Protein AF-A0A074ZX42-F1 (afdb_monomer_lite)

Radius of gyration: 14.02 Å; chains: 1; bounding box: 35×24×36 Å

Secondary structure (DSSP, 8-state):
-EEEEES--SSS----TT-B-EEEEEEE-SS-B-TT-------BTTB---BPPPTTTTGGGEESPSSB-TT-EEEEEE-PBBPS---

Structure (mmCIF, N/CA/C/O backbone):
data_AF-A0A074ZX42-F1
#
_entry.id   AF-A0A074ZX42-F1
#
loop_
_atom_site.group_PDB
_atom_site.id
_atom_site.type_symbol
_atom_site.label_atom_id
_atom_site.label_alt_id
_atom_site.label_comp_id
_atom_site.label_asym_id
_atom_site.label_entity_id
_atom_site.label_seq_id
_atom_site.pdbx_PDB_ins_code
_atom_site.Cartn_x
_atom_site.Cartn_y
_atom_site.Cartn_z
_atom_site.occupancy
_atom_site.B_iso_or_equiv
_atom_site.auth_seq_id
_atom_site.auth_comp_id
_atom_site.auth_asym_id
_atom_site.auth_atom_id
_atom_site.pdbx_PDB_model_num
ATOM 1 N N . MET A 1 1 ? -11.506 -9.404 -1.102 1.00 87.19 1 MET A N 1
ATOM 2 C CA . MET A 1 1 ? -10.133 -8.897 -1.300 1.00 87.19 1 MET A CA 1
ATOM 3 C C . MET A 1 1 ? -9.980 -8.533 -2.762 1.00 87.19 1 MET A C 1
ATOM 5 O O . MET A 1 1 ? -10.433 -9.305 -3.599 1.00 87.19 1 MET A O 1
ATOM 9 N N . ARG A 1 2 ? -9.381 -7.382 -3.064 1.00 93.12 2 ARG A N 1
ATOM 10 C CA . ARG A 1 2 ? -9.096 -6.934 -4.431 1.00 93.12 2 ARG A CA 1
ATOM 11 C C . ARG A 1 2 ? -7.650 -6.467 -4.520 1.00 93.12 2 ARG A C 1
ATOM 13 O O . ARG A 1 2 ? -7.159 -5.830 -3.596 1.00 93.12 2 ARG A O 1
ATOM 20 N N . VAL A 1 3 ? -6.985 -6.788 -5.626 1.00 90.56 3 VAL A N 1
ATOM 21 C CA . VAL A 1 3 ? -5.617 -6.350 -5.921 1.00 90.56 3 VAL A CA 1
ATOM 22 C C . VAL A 1 3 ? -5.628 -5.628 -7.260 1.00 90.56 3 VAL A C 1
ATOM 24 O O . VAL A 1 3 ? -6.133 -6.164 -8.244 1.00 90.56 3 VAL A O 1
ATOM 27 N N . THR A 1 4 ? -5.068 -4.424 -7.292 1.00 91.81 4 THR A N 1
ATOM 28 C CA . THR A 1 4 ? -4.942 -3.610 -8.501 1.00 91.81 4 THR A CA 1
ATOM 29 C C . THR A 1 4 ? -3.482 -3.216 -8.701 1.00 91.81 4 THR A C 1
ATOM 31 O O . THR A 1 4 ? -2.818 -2.742 -7.777 1.00 91.81 4 THR A O 1
ATOM 34 N N . LEU A 1 5 ? -2.983 -3.405 -9.923 1.00 90.25 5 LEU A N 1
ATOM 35 C CA . LEU A 1 5 ? -1.624 -3.055 -10.331 1.00 90.25 5 LEU A CA 1
ATOM 36 C C . LEU A 1 5 ? -1.689 -2.064 -11.492 1.00 90.25 5 LEU A C 1
ATOM 38 O O . LEU A 1 5 ? -2.263 -2.371 -12.529 1.00 90.25 5 LEU A O 1
ATOM 42 N N . SER A 1 6 ? -1.063 -0.897 -11.363 1.00 91.38 6 SER A N 1
ATOM 43 C CA . SER A 1 6 ? -0.925 0.064 -12.468 1.00 91.38 6 SER A CA 1
ATOM 44 C C . SER A 1 6 ? 0.541 0.157 -12.904 1.00 91.38 6 SER A C 1
ATOM 46 O O . SER A 1 6 ? 1.410 0.298 -12.034 1.00 91.38 6 SER A O 1
ATOM 48 N N . PRO A 1 7 ? 0.835 0.106 -14.222 1.00 88.56 7 PRO A N 1
ATOM 49 C CA . PRO A 1 7 ? -0.079 0.337 -15.358 1.00 88.56 7 PRO A CA 1
ATOM 50 C C . PRO A 1 7 ? -0.681 -0.933 -16.001 1.00 88.56 7 PRO A C 1
ATOM 52 O O . PRO A 1 7 ? -0.931 -0.954 -17.205 1.00 88.56 7 PRO A O 1
ATOM 55 N N . CYS A 1 8 ? -0.892 -2.015 -15.253 1.00 89.25 8 CYS A N 1
ATOM 56 C CA . CYS A 1 8 ? -1.408 -3.249 -15.837 1.00 89.25 8 CYS A CA 1
ATOM 57 C C . CYS A 1 8 ? -2.906 -3.151 -16.156 1.00 89.25 8 CYS A C 1
ATOM 59 O O . CYS A 1 8 ? -3.736 -3.002 -15.267 1.00 89.25 8 CYS A O 1
ATOM 61 N N . SER A 1 9 ? -3.240 -3.260 -17.443 1.00 84.50 9 SER A N 1
ATOM 62 C CA . SER A 1 9 ? -4.618 -3.257 -17.961 1.00 84.50 9 SER A CA 1
ATOM 63 C C . SER A 1 9 ? -5.033 -4.577 -18.618 1.00 84.50 9 SER A C 1
ATOM 65 O O . SER A 1 9 ? -6.183 -4.726 -19.021 1.00 84.50 9 SER A O 1
ATOM 67 N N . LYS A 1 10 ? -4.102 -5.531 -18.744 1.00 85.75 10 LYS A N 1
ATOM 68 C CA . LYS A 1 10 ? -4.317 -6.851 -19.344 1.00 85.75 10 LYS A CA 1
ATOM 69 C C . LYS A 1 10 ? -3.435 -7.905 -18.687 1.00 85.75 10 LYS A C 1
ATOM 71 O O . LYS A 1 10 ? -2.402 -7.576 -18.099 1.00 85.75 10 LYS A O 1
ATOM 76 N N . GLU A 1 11 ? -3.827 -9.162 -18.847 1.00 84.31 11 GLU A N 1
ATOM 77 C CA . GLU A 1 11 ? -3.047 -10.322 -18.429 1.00 84.31 11 GLU A CA 1
ATOM 78 C C . GLU A 1 11 ? -2.300 -10.922 -19.638 1.00 84.31 11 GLU A C 1
ATOM 80 O O . GLU A 1 11 ? -2.890 -11.041 -20.714 1.00 84.31 11 GLU A O 1
ATOM 85 N N . PRO A 1 12 ? -1.005 -11.271 -19.508 1.00 86.12 12 PRO A N 1
ATOM 86 C CA . PRO A 1 12 ? -0.167 -11.120 -18.317 1.00 86.12 12 PRO A CA 1
ATOM 87 C C . PRO A 1 12 ? 0.213 -9.654 -18.031 1.00 86.12 12 PRO A C 1
ATOM 89 O O . PRO A 1 12 ? 0.472 -8.864 -18.940 1.00 86.12 12 PRO A O 1
ATOM 92 N N . CYS A 1 13 ? 0.288 -9.304 -16.744 1.00 85.62 13 CYS A N 1
ATOM 93 C CA . CYS A 1 13 ? 0.739 -7.991 -16.278 1.00 85.62 13 CYS A CA 1
ATOM 94 C C . CYS A 1 13 ? 2.260 -7.863 -16.455 1.00 85.62 13 CYS A C 1
ATOM 96 O O . CYS A 1 13 ? 3.037 -8.528 -15.769 1.00 85.62 13 CYS A O 1
ATOM 98 N N . VAL A 1 14 ? 2.691 -7.006 -17.384 1.00 86.56 14 VAL A N 1
ATOM 99 C CA . VAL A 1 14 ? 4.115 -6.771 -17.658 1.00 86.56 14 VAL A CA 1
ATOM 100 C C . VAL A 1 14 ? 4.625 -5.624 -16.795 1.00 86.56 14 VAL A C 1
ATOM 102 O O . VAL A 1 14 ? 4.216 -4.473 -16.948 1.00 86.56 14 VAL A O 1
ATOM 105 N N . ILE A 1 15 ? 5.566 -5.942 -15.911 1.00 86.31 15 ILE A N 1
ATOM 106 C CA . ILE A 1 15 ? 6.219 -4.987 -15.020 1.00 86.31 15 ILE A CA 1
ATOM 107 C C . ILE A 1 15 ? 7.658 -4.770 -15.504 1.00 86.31 15 ILE A C 1
ATOM 109 O O . ILE A 1 15 ? 8.411 -5.722 -15.700 1.00 86.31 15 ILE A O 1
ATOM 113 N N . VAL A 1 16 ? 8.051 -3.511 -15.710 1.00 86.56 16 VAL A N 1
ATOM 114 C CA . VAL A 1 16 ? 9.351 -3.154 -16.300 1.00 86.56 16 VAL A CA 1
ATOM 115 C C . VAL A 1 16 ? 10.367 -2.809 -15.210 1.00 86.56 16 VAL A C 1
ATOM 117 O O . VAL A 1 16 ? 10.093 -1.993 -14.330 1.00 86.56 16 VAL A O 1
ATOM 120 N N . ARG A 1 17 ? 11.570 -3.394 -15.292 1.00 86.94 17 ARG A N 1
ATOM 121 C CA . ARG A 1 17 ? 12.680 -3.131 -14.356 1.00 86.94 17 ARG A CA 1
ATOM 122 C C . ARG A 1 17 ? 12.997 -1.638 -14.242 1.00 86.94 17 ARG A C 1
ATOM 124 O O . ARG A 1 17 ? 12.962 -0.903 -15.227 1.00 86.94 17 ARG A O 1
ATOM 131 N N . GLY A 1 18 ? 13.307 -1.186 -13.029 1.00 87.50 18 GLY A N 1
ATOM 132 C CA . GLY A 1 18 ? 13.647 0.205 -12.729 1.00 87.50 18 GLY A CA 1
ATOM 133 C C . GLY A 1 18 ? 12.474 1.189 -12.749 1.00 87.50 18 GLY A C 1
ATOM 134 O O . GLY A 1 18 ? 12.664 2.335 -12.328 1.00 87.50 18 GLY A O 1
ATOM 135 N N . LYS A 1 19 ? 11.282 0.773 -13.203 1.00 89.88 19 LYS A N 1
ATOM 136 C CA . LYS A 1 19 ? 10.065 1.590 -13.171 1.00 89.88 19 LYS A CA 1
ATOM 137 C C . LYS A 1 19 ? 9.369 1.476 -11.821 1.00 89.88 19 LYS A C 1
ATOM 139 O O . LYS A 1 19 ? 9.527 0.494 -11.101 1.00 89.88 19 LYS A O 1
ATOM 144 N N . THR A 1 20 ? 8.597 2.500 -11.492 1.00 90.38 20 THR A N 1
ATOM 145 C CA . THR A 1 20 ? 7.704 2.496 -10.336 1.00 90.38 20 THR A CA 1
ATOM 146 C C . THR A 1 20 ? 6.339 2.006 -10.784 1.00 90.38 20 THR A C 1
ATOM 148 O O . THR A 1 20 ? 5.798 2.508 -11.770 1.00 90.38 20 THR A O 1
ATOM 151 N N . ILE A 1 21 ? 5.787 1.040 -10.061 1.00 91.25 21 ILE A N 1
ATOM 152 C CA . ILE A 1 21 ? 4.399 0.606 -10.234 1.00 91.25 21 ILE A CA 1
ATOM 153 C C . ILE A 1 21 ? 3.554 1.138 -9.081 1.00 91.25 21 ILE A C 1
ATOM 155 O O . ILE A 1 21 ? 4.087 1.54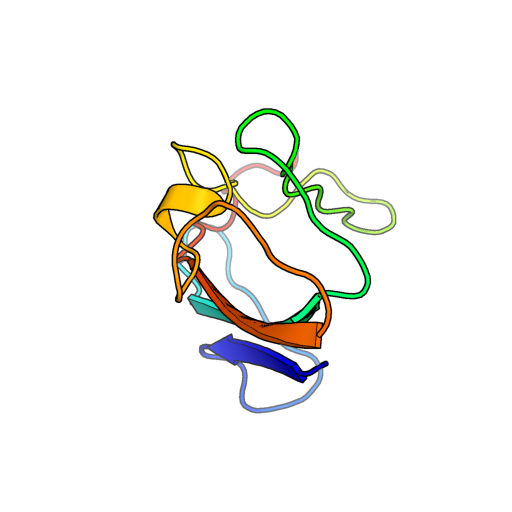7 -8.052 1.00 91.25 21 ILE A O 1
ATOM 159 N N . ARG A 1 22 ? 2.232 1.133 -9.238 1.00 92.06 22 ARG A N 1
ATOM 160 C CA . ARG A 1 22 ? 1.295 1.373 -8.134 1.00 92.06 22 ARG A CA 1
ATOM 161 C C . ARG A 1 22 ? 0.620 0.056 -7.786 1.00 92.06 22 ARG A C 1
ATOM 163 O O . ARG A 1 22 ? 0.041 -0.572 -8.671 1.00 92.06 22 ARG A O 1
ATOM 170 N N . VAL A 1 23 ? 0.702 -0.322 -6.516 1.00 90.81 23 VAL A N 1
ATOM 171 C CA . VAL A 1 23 ? 0.041 -1.498 -5.951 1.00 90.81 23 VAL A CA 1
ATOM 172 C C . VAL A 1 23 ? -1.034 -1.016 -4.994 1.00 90.81 23 VAL A C 1
ATOM 174 O O . VAL A 1 23 ? -0.762 -0.201 -4.113 1.00 90.81 23 VAL A O 1
ATOM 177 N N . GLU A 1 24 ? -2.246 -1.520 -5.179 1.00 93.12 24 GLU A N 1
ATOM 178 C CA . GLU A 1 24 ? -3.387 -1.223 -4.324 1.00 93.12 24 GLU A CA 1
ATOM 179 C C . GLU A 1 24 ? -4.073 -2.524 -3.918 1.00 93.12 24 GLU A C 1
ATOM 181 O O . GLU A 1 24 ? -4.438 -3.332 -4.775 1.00 93.12 24 GLU A O 1
ATOM 186 N N . ILE A 1 25 ? -4.199 -2.747 -2.610 1.00 92.12 25 ILE A N 1
ATOM 187 C CA . ILE A 1 25 ? -4.802 -3.951 -2.037 1.00 92.12 25 ILE A CA 1
ATOM 188 C C . ILE A 1 25 ? -5.937 -3.535 -1.113 1.00 92.12 25 ILE A C 1
ATOM 190 O O . ILE A 1 25 ? -5.705 -2.892 -0.092 1.00 92.12 25 ILE A O 1
ATOM 194 N N . GLU A 1 26 ? -7.151 -3.953 -1.447 1.00 95.38 26 GLU A N 1
ATOM 195 C CA . GLU A 1 26 ? -8.344 -3.728 -0.638 1.00 95.38 26 GLU A CA 1
ATOM 196 C C . GLU A 1 26 ? -8.746 -5.030 0.061 1.00 95.38 26 GLU A C 1
ATOM 198 O O . GLU A 1 26 ? -8.955 -6.071 -0.579 1.00 95.38 26 GLU A O 1
ATOM 203 N N . PHE A 1 27 ? -8.863 -4.995 1.386 1.00 93.38 27 PHE A N 1
ATOM 204 C CA . PHE A 1 27 ? -9.181 -6.169 2.194 1.00 93.38 27 PHE A CA 1
ATOM 205 C C . PHE A 1 27 ? -10.031 -5.819 3.416 1.00 93.38 27 PHE A C 1
ATOM 207 O O . PHE A 1 27 ? -10.100 -4.672 3.848 1.00 93.38 27 PHE A O 1
ATOM 214 N N . VAL A 1 28 ? -10.688 -6.836 3.972 1.00 94.19 28 VAL A N 1
ATOM 215 C CA . VAL A 1 28 ? -11.327 -6.762 5.288 1.00 94.19 28 VAL A CA 1
ATOM 216 C C . VAL A 1 28 ? -10.416 -7.482 6.263 1.00 94.19 28 VAL A C 1
ATOM 218 O O . VAL A 1 28 ? -9.963 -8.586 5.969 1.00 94.19 28 VAL A O 1
ATOM 221 N N . ALA A 1 29 ? -10.121 -6.865 7.400 1.00 91.25 29 ALA A N 1
ATOM 222 C CA . ALA A 1 29 ? -9.319 -7.517 8.424 1.00 91.25 29 ALA A CA 1
ATOM 223 C C . ALA A 1 29 ? -10.151 -8.558 9.184 1.00 91.25 29 ALA A C 1
ATOM 225 O O . ALA A 1 29 ? -11.239 -8.251 9.668 1.00 91.25 29 ALA A O 1
ATOM 226 N N . ASP A 1 30 ? -9.637 -9.775 9.348 1.00 89.38 30 ASP A N 1
ATOM 227 C CA . ASP A 1 30 ? -10.346 -10.823 10.099 1.00 89.38 30 ASP A CA 1
ATOM 228 C C . ASP A 1 30 ? -10.184 -10.690 11.619 1.00 89.38 30 ASP A C 1
ATOM 230 O O . ASP A 1 30 ? -11.056 -11.112 12.378 1.00 89.38 30 ASP A O 1
ATOM 234 N N . ARG A 1 31 ? -9.082 -10.078 12.067 1.00 88.88 31 ARG A N 1
ATOM 235 C CA . ARG A 1 31 ? -8.723 -9.899 13.479 1.00 88.88 31 ARG A CA 1
ATOM 236 C C . ARG A 1 31 ? -8.067 -8.546 13.729 1.00 88.88 31 ARG A C 1
ATOM 238 O O . ARG A 1 31 ? -7.573 -7.909 12.799 1.00 88.88 31 ARG A O 1
ATOM 245 N N . ASP A 1 32 ? -8.030 -8.153 14.996 1.0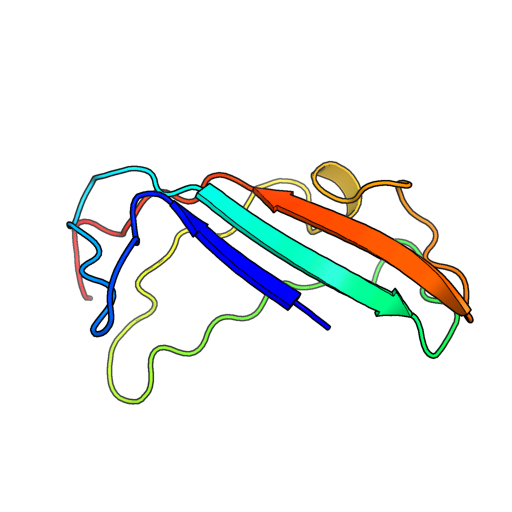0 89.12 32 ASP A N 1
ATOM 246 C CA . ASP A 1 32 ? -7.272 -6.993 15.454 1.00 89.12 32 ASP A CA 1
ATOM 247 C C . ASP A 1 32 ? -5.761 -7.257 15.329 1.00 89.12 32 ASP A C 1
ATOM 249 O O . ASP A 1 32 ? -5.280 -8.333 15.690 1.00 89.12 32 ASP A O 1
ATOM 253 N N . ILE A 1 33 ? -5.012 -6.275 14.821 1.00 82.69 33 ILE A N 1
ATOM 254 C CA . ILE A 1 33 ? -3.546 -6.316 14.716 1.00 82.69 33 ILE A CA 1
ATOM 255 C C . ILE A 1 33 ? -2.983 -5.000 15.266 1.00 82.69 33 ILE A C 1
ATOM 257 O O . ILE A 1 33 ? -3.347 -3.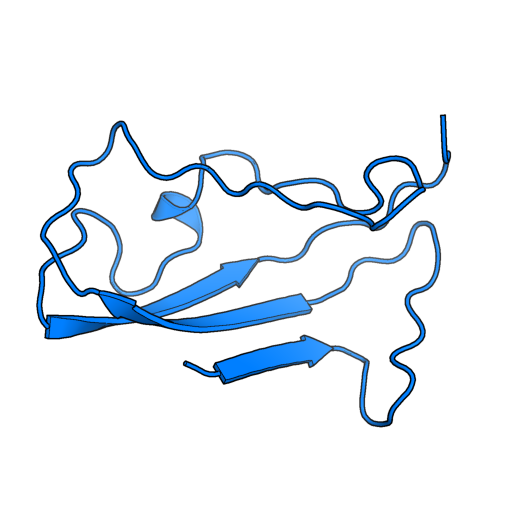911 14.809 1.00 82.69 33 ILE A O 1
ATOM 261 N N . ALA A 1 34 ? -2.102 -5.108 16.264 1.00 73.88 34 ALA A N 1
ATOM 262 C CA . ALA A 1 34 ? -1.355 -3.982 16.824 1.00 73.88 34 ALA A CA 1
ATOM 263 C C . ALA A 1 34 ? -0.190 -3.557 15.903 1.00 73.88 34 ALA A C 1
ATOM 265 O O . ALA A 1 34 ? 0.215 -4.300 15.011 1.00 73.88 34 ALA A O 1
ATOM 266 N N . THR A 1 35 ? 0.343 -2.353 16.123 1.00 63.59 35 THR A N 1
ATOM 267 C CA . THR A 1 35 ? 1.315 -1.644 15.264 1.00 63.59 35 THR A CA 1
ATOM 268 C C . THR A 1 35 ? 2.616 -2.393 14.958 1.00 63.59 35 THR A C 1
ATOM 270 O O . THR A 1 35 ? 3.239 -2.097 13.946 1.00 63.59 35 THR A O 1
ATOM 273 N N . GLU A 1 36 ? 2.996 -3.385 15.763 1.00 60.16 36 GLU A N 1
ATOM 274 C CA . GLU A 1 36 ? 4.313 -4.044 15.699 1.00 60.16 36 GLU A CA 1
ATOM 275 C C . GLU A 1 36 ? 4.419 -5.200 14.683 1.00 60.16 36 GLU A C 1
ATOM 277 O O . GLU A 1 36 ? 5.491 -5.764 14.496 1.00 60.16 36 GLU A O 1
ATOM 282 N N . LEU A 1 37 ? 3.314 -5.617 14.060 1.00 58.88 37 LEU A N 1
ATOM 283 C CA . LEU A 1 37 ? 3.233 -6.892 13.326 1.00 58.88 37 LEU A CA 1
ATOM 284 C C . LEU A 1 37 ? 3.054 -6.856 11.802 1.00 58.88 37 LEU A C 1
ATOM 286 O O . LEU A 1 37 ? 3.193 -7.918 11.186 1.00 58.88 37 LEU A O 1
ATOM 290 N N . PRO A 1 38 ? 2.695 -5.743 11.144 1.00 60.66 38 PRO A N 1
ATOM 291 C CA . PRO A 1 38 ? 2.391 -5.851 9.735 1.00 60.66 38 PRO A CA 1
ATOM 292 C C . PRO A 1 38 ? 3.644 -5.771 8.853 1.00 60.66 38 PRO A C 1
ATOM 294 O O . PRO A 1 38 ? 4.142 -4.692 8.526 1.00 60.66 38 PRO A O 1
ATOM 297 N N . GLU A 1 39 ? 4.104 -6.936 8.403 1.00 64.19 39 GLU A N 1
ATOM 298 C CA . GLU A 1 39 ? 5.118 -7.074 7.358 1.00 64.19 39 GLU A CA 1
ATOM 299 C C . GLU A 1 39 ? 4.474 -7.267 5.980 1.00 64.19 39 GLU A C 1
ATOM 301 O O . GLU A 1 39 ? 3.533 -8.048 5.820 1.00 64.19 39 GLU A O 1
ATOM 306 N N . ILE A 1 40 ? 5.031 -6.621 4.952 1.00 63.72 40 ILE A N 1
ATOM 307 C CA . ILE A 1 40 ? 4.767 -7.016 3.566 1.00 63.72 40 ILE A CA 1
ATOM 308 C C . ILE A 1 40 ? 5.861 -7.985 3.156 1.00 63.72 40 ILE A C 1
ATOM 310 O O . ILE A 1 40 ? 7.030 -7.619 3.059 1.00 63.72 40 ILE A O 1
ATOM 314 N N . ARG A 1 41 ? 5.468 -9.224 2.880 1.00 63.38 41 ARG A N 1
ATOM 315 C CA . ARG A 1 41 ? 6.342 -10.212 2.255 1.00 63.38 41 ARG A CA 1
ATOM 316 C C . ARG A 1 41 ? 5.874 -10.425 0.829 1.00 63.38 41 ARG A C 1
ATOM 318 O O . ARG A 1 41 ? 4.701 -10.697 0.592 1.00 63.38 41 ARG A O 1
ATOM 325 N N . GLY A 1 42 ? 6.788 -10.305 -0.122 1.00 62.50 42 GLY A N 1
ATOM 326 C CA . GLY A 1 42 ? 6.548 -10.721 -1.499 1.00 62.50 42 GLY A CA 1
ATOM 327 C C . GLY A 1 42 ? 7.381 -11.943 -1.820 1.00 62.50 42 GLY A C 1
ATOM 328 O O . GLY A 1 42 ? 8.567 -11.992 -1.493 1.00 62.50 42 GLY A O 1
ATOM 329 N N . SER A 1 43 ? 6.748 -12.902 -2.483 1.00 63.06 43 SER A N 1
ATOM 330 C CA . SER A 1 43 ? 7.417 -14.033 -3.108 1.00 63.06 43 SER A CA 1
ATOM 331 C C . SER A 1 43 ? 7.292 -13.898 -4.619 1.00 63.06 43 SER A C 1
ATOM 333 O O . SER A 1 43 ? 6.218 -13.600 -5.141 1.00 63.06 43 SER A O 1
ATOM 335 N N . SER A 1 44 ? 8.397 -14.108 -5.318 1.00 61.62 44 SER A N 1
ATOM 336 C CA . SER A 1 44 ? 8.482 -14.118 -6.776 1.00 61.62 44 SER A CA 1
ATOM 337 C C . SER A 1 44 ? 8.699 -15.541 -7.270 1.00 61.62 44 SER A C 1
ATOM 339 O O . SER A 1 44 ? 9.674 -15.803 -7.956 1.00 61.62 44 SER A O 1
ATOM 341 N N . GLY A 1 45 ? 7.820 -16.481 -6.908 1.00 67.38 45 GLY A N 1
ATOM 342 C CA . GLY A 1 45 ? 7.903 -17.874 -7.364 1.00 67.38 45 GLY A CA 1
ATOM 343 C C . GLY A 1 45 ? 9.304 -18.481 -7.181 1.00 67.38 45 GLY A C 1
ATOM 344 O O . GLY A 1 45 ? 9.682 -18.814 -6.065 1.00 67.38 45 GLY A O 1
ATOM 345 N N . HIS A 1 46 ? 10.057 -18.613 -8.280 1.00 56.94 46 HIS A N 1
ATOM 346 C CA . HIS A 1 46 ? 11.426 -19.159 -8.337 1.00 56.94 46 HIS A CA 1
ATOM 347 C C . HIS A 1 46 ? 12.546 -18.114 -8.544 1.00 56.94 46 HIS A C 1
ATOM 349 O O . HIS A 1 46 ? 13.691 -18.480 -8.794 1.00 56.94 46 HIS A O 1
ATOM 355 N N . GLY A 1 47 ? 12.240 -16.818 -8.491 1.00 59.44 47 GLY A N 1
ATOM 356 C CA . GLY A 1 47 ? 13.189 -15.732 -8.745 1.00 59.44 47 GLY A CA 1
ATOM 357 C C . GLY A 1 47 ? 13.416 -14.836 -7.527 1.00 59.44 47 GLY A C 1
ATOM 358 O O . GLY A 1 47 ? 12.627 -14.869 -6.578 1.00 59.44 47 GLY A O 1
ATOM 359 N N . PRO A 1 48 ? 14.463 -14.000 -7.549 1.00 62.03 48 PRO A N 1
ATOM 360 C CA . PRO A 1 48 ? 14.742 -13.073 -6.467 1.00 62.03 48 PRO A CA 1
ATOM 361 C C . PRO A 1 48 ? 13.691 -11.977 -6.394 1.00 62.03 48 PRO A C 1
ATOM 363 O O . PRO A 1 48 ? 13.018 -11.652 -7.373 1.00 62.03 48 PRO A O 1
ATOM 366 N N . GLN A 1 49 ? 13.574 -11.401 -5.206 1.00 69.75 49 GLN A N 1
ATOM 367 C CA . GLN A 1 49 ? 12.577 -10.398 -4.880 1.00 69.75 49 GLN A CA 1
ATOM 368 C C . GLN A 1 49 ? 12.604 -9.235 -5.885 1.00 69.75 49 GLN A C 1
ATOM 370 O O . GLN A 1 49 ? 13.614 -8.554 -6.059 1.00 69.75 49 GLN A O 1
ATOM 375 N N . VAL A 1 50 ? 11.479 -9.014 -6.567 1.00 75.75 50 VAL A N 1
ATOM 376 C CA . VAL A 1 50 ? 11.409 -8.099 -7.723 1.00 75.75 50 VAL A CA 1
ATOM 377 C C . VAL A 1 50 ? 10.953 -6.689 -7.329 1.00 75.75 50 VAL A C 1
ATOM 379 O O . VAL A 1 50 ? 11.216 -5.730 -8.054 1.00 75.75 50 VAL A O 1
ATOM 382 N N . LEU A 1 51 ? 10.285 -6.541 -6.182 1.00 78.44 51 LEU A N 1
ATOM 383 C CA . LEU A 1 51 ? 9.723 -5.275 -5.710 1.00 78.44 51 LEU A CA 1
ATOM 384 C C . LEU A 1 51 ? 10.417 -4.808 -4.436 1.00 78.44 51 LEU A C 1
ATOM 386 O O . LEU A 1 51 ? 10.634 -5.595 -3.518 1.00 78.44 51 LEU A O 1
ATOM 390 N N . GLN A 1 52 ? 10.706 -3.511 -4.376 1.00 76.25 52 GLN A N 1
ATOM 391 C CA . GLN A 1 52 ? 11.147 -2.852 -3.151 1.00 76.25 52 GLN A CA 1
ATOM 392 C C . GLN A 1 52 ? 9.945 -2.624 -2.240 1.00 76.25 52 GLN A C 1
ATOM 394 O O . GLN A 1 52 ? 8.940 -2.058 -2.675 1.00 76.25 52 GLN A O 1
ATOM 399 N N . PHE A 1 53 ? 10.036 -3.066 -0.989 1.00 73.44 53 PHE A N 1
ATOM 400 C CA . PHE A 1 53 ? 8.977 -2.823 -0.017 1.00 73.44 53 PHE A CA 1
ATOM 401 C C . PHE A 1 53 ? 9.003 -1.378 0.476 1.00 73.44 53 PHE A C 1
ATOM 403 O O . PHE A 1 53 ? 10.071 -0.768 0.531 1.00 73.44 53 PHE A O 1
ATOM 410 N N . PRO A 1 54 ? 7.831 -0.813 0.799 1.00 69.69 54 PRO A N 1
ATOM 411 C CA . PRO A 1 54 ? 7.745 0.534 1.324 1.00 69.69 54 PRO A CA 1
ATOM 412 C C . PRO A 1 54 ? 8.464 0.653 2.673 1.00 69.69 54 PRO A C 1
ATOM 414 O O . PRO A 1 54 ? 8.299 -0.188 3.558 1.00 69.69 54 PRO A O 1
ATOM 417 N N . GLU A 1 55 ? 9.216 1.738 2.837 1.00 71.44 55 GLU A N 1
ATOM 418 C CA . GLU A 1 55 ? 9.741 2.150 4.138 1.00 71.44 55 GLU A CA 1
ATOM 419 C C . GLU A 1 55 ? 8.582 2.545 5.074 1.00 71.44 55 GLU A C 1
ATOM 421 O O . GLU A 1 55 ? 7.541 3.041 4.626 1.00 71.44 55 GLU A O 1
ATOM 426 N N . GLY A 1 56 ? 8.751 2.307 6.379 1.00 74.12 56 GLY A N 1
ATOM 427 C CA . GLY A 1 56 ? 7.731 2.612 7.394 1.00 74.12 56 GLY A CA 1
ATOM 428 C C . GLY A 1 56 ? 6.648 1.539 7.593 1.00 74.12 56 GLY A C 1
ATOM 429 O O . GLY A 1 56 ? 5.651 1.805 8.265 1.00 74.12 56 GLY A O 1
ATOM 430 N N . GLY A 1 57 ? 6.826 0.332 7.036 1.00 78.12 57 GLY A N 1
ATOM 431 C CA . GLY A 1 57 ? 5.890 -0.792 7.192 1.00 78.12 57 GLY A CA 1
ATOM 432 C C . GLY A 1 57 ? 4.542 -0.547 6.504 1.00 78.12 57 GLY A C 1
ATOM 433 O O . GLY A 1 57 ? 4.396 0.402 5.740 1.00 78.12 57 GLY A O 1
ATOM 434 N N . ILE A 1 58 ? 3.520 -1.381 6.745 1.00 82.31 58 ILE A N 1
ATOM 435 C CA . ILE A 1 58 ? 2.226 -1.174 6.054 1.00 82.31 58 ILE A CA 1
ATOM 436 C C . ILE A 1 58 ? 1.462 0.031 6.587 1.00 82.31 58 ILE A C 1
ATOM 438 O O . ILE A 1 58 ? 0.712 0.639 5.835 1.00 82.31 58 ILE A O 1
ATOM 442 N N . CYS A 1 59 ? 1.615 0.362 7.873 1.00 85.31 59 CYS A N 1
ATOM 443 C CA . CYS A 1 59 ? 0.773 1.351 8.549 1.00 85.31 59 CYS A CA 1
ATOM 444 C C . CYS A 1 59 ? 0.899 2.750 7.933 1.00 85.31 59 CYS A C 1
ATOM 446 O O . CYS A 1 59 ? -0.087 3.485 7.886 1.00 85.31 59 CYS A O 1
ATOM 448 N N . ALA A 1 60 ? 2.082 3.088 7.409 1.00 85.56 60 ALA A N 1
ATOM 449 C CA . ALA A 1 60 ? 2.328 4.339 6.694 1.00 85.56 60 ALA A CA 1
ATOM 450 C C . ALA A 1 60 ? 1.587 4.431 5.344 1.00 85.56 60 ALA A C 1
ATOM 452 O O . ALA A 1 60 ? 1.397 5.523 4.816 1.00 85.56 60 ALA A O 1
ATOM 453 N N . HIS A 1 61 ? 1.150 3.295 4.795 1.00 88.81 61 HIS A N 1
ATOM 454 C CA . HIS A 1 61 ? 0.546 3.173 3.462 1.00 88.81 61 HIS A CA 1
ATOM 455 C C . HIS A 1 61 ? -0.888 2.620 3.516 1.00 88.81 61 HIS A C 1
ATOM 457 O O . HIS A 1 61 ? -1.497 2.363 2.477 1.00 88.81 61 HIS A O 1
ATOM 463 N N . LEU A 1 62 ? -1.427 2.413 4.721 1.00 90.75 62 LEU A N 1
ATOM 464 C CA . LEU A 1 62 ? -2.731 1.807 4.974 1.00 90.75 62 LEU A CA 1
ATOM 465 C C . LEU A 1 62 ? -3.783 2.873 5.300 1.00 90.75 62 LEU A C 1
ATOM 467 O O . LEU A 1 62 ? -3.539 3.782 6.091 1.00 90.75 62 LEU A O 1
ATOM 471 N N . SER A 1 63 ? -4.972 2.741 4.718 1.00 93.75 63 SER A N 1
ATOM 472 C CA . SER A 1 63 ? -6.128 3.605 4.967 1.00 93.75 63 SER A CA 1
ATOM 473 C C . SER A 1 63 ? -7.371 2.770 5.308 1.00 93.75 63 SER A C 1
ATOM 475 O O . SER A 1 63 ?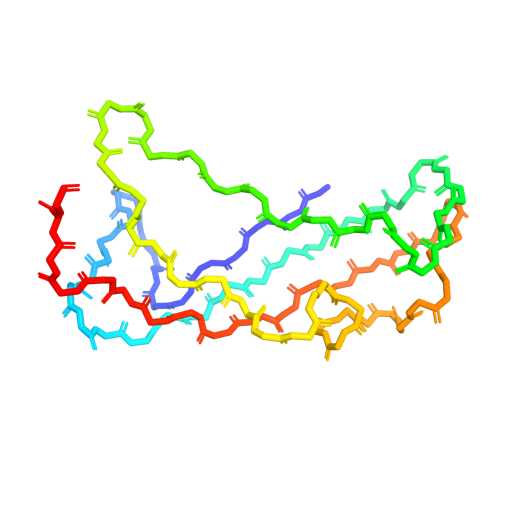 -7.773 1.956 4.479 1.00 93.75 63 SER A O 1
ATOM 477 N N . PRO A 1 64 ? -8.007 2.957 6.483 1.00 92.94 64 PRO A N 1
ATOM 478 C CA . PRO A 1 64 ? -7.548 3.785 7.601 1.00 92.94 64 PRO A CA 1
ATOM 479 C C . PRO A 1 64 ? -6.212 3.280 8.173 1.00 92.94 64 PRO A C 1
ATOM 481 O O . PRO A 1 64 ? -5.867 2.110 8.013 1.00 92.94 64 PRO A O 1
ATOM 484 N N . SER A 1 65 ? -5.446 4.165 8.818 1.00 88.44 65 SER A N 1
ATOM 485 C CA . SER A 1 65 ? -4.156 3.771 9.395 1.00 88.44 65 SER A CA 1
ATOM 486 C C . SER A 1 65 ? -4.339 2.853 10.611 1.00 88.44 65 SER A C 1
ATOM 488 O O . SER A 1 65 ? -5.452 2.624 11.097 1.00 88.44 65 SER A O 1
ATOM 490 N N . CYS A 1 66 ? -3.229 2.297 11.082 1.00 86.19 66 CYS A N 1
ATOM 491 C CA . CYS A 1 66 ? -3.183 1.395 12.224 1.00 86.19 66 CYS A CA 1
ATOM 492 C C . CYS A 1 66 ? -3.687 2.071 13.520 1.00 86.19 66 CYS A C 1
ATOM 494 O O . CYS A 1 66 ? -3.594 3.292 13.652 1.00 86.19 66 CYS A O 1
ATOM 496 N N . PRO A 1 67 ? -4.191 1.301 14.504 1.00 89.81 67 PRO A N 1
ATOM 497 C CA . PRO A 1 67 ? -4.261 -0.163 14.543 1.00 89.81 67 PRO A CA 1
ATOM 498 C C . PRO A 1 67 ? -5.313 -0.755 13.595 1.00 89.81 67 PRO A C 1
ATOM 500 O O . PRO A 1 67 ? -6.371 -0.168 13.353 1.00 89.81 67 PRO A O 1
ATOM 503 N N . ILE A 1 68 ? -5.033 -1.956 13.087 1.00 90.31 68 ILE A N 1
ATOM 504 C CA . ILE A 1 68 ? -5.989 -2.700 12.265 1.00 90.31 68 ILE A CA 1
ATOM 505 C C . ILE A 1 68 ? -7.029 -3.334 13.187 1.00 90.31 68 ILE A C 1
ATOM 507 O O . ILE A 1 68 ? -6.684 -3.967 14.185 1.00 90.31 68 ILE A O 1
ATOM 511 N N . LYS A 1 69 ? -8.305 -3.166 12.846 1.00 92.81 69 LYS A N 1
ATOM 512 C CA . LYS A 1 69 ? -9.453 -3.663 13.599 1.00 92.81 69 LYS A CA 1
ATOM 513 C C . LYS A 1 69 ? -10.226 -4.685 12.789 1.00 92.81 69 LYS A C 1
ATOM 515 O O . LYS A 1 69 ? -10.475 -4.478 11.601 1.00 92.81 69 LYS A O 1
ATOM 520 N N . ALA A 1 70 ? -10.634 -5.755 13.456 1.00 94.38 70 ALA A N 1
ATOM 521 C CA . ALA A 1 70 ? -11.438 -6.812 12.880 1.00 94.38 70 ALA A CA 1
ATOM 522 C C . ALA A 1 70 ? -12.697 -6.243 12.215 1.00 94.38 70 ALA A C 1
ATOM 524 O O . ALA A 1 70 ? -13.309 -5.284 12.690 1.00 94.38 70 ALA A O 1
ATOM 525 N N . ARG A 1 71 ? -13.086 -6.865 11.103 1.00 94.94 71 ARG A N 1
ATOM 526 C CA . ARG A 1 71 ? -14.274 -6.553 10.301 1.00 94.94 71 ARG A CA 1
ATOM 527 C C . ARG A 1 71 ? -14.302 -5.142 9.704 1.00 94.94 71 ARG A C 1
ATOM 529 O O . ARG A 1 71 ? -15.333 -4.747 9.167 1.00 94.94 71 ARG A O 1
ATOM 536 N N . LYS A 1 72 ? -13.189 -4.399 9.729 1.00 94.75 72 LYS A N 1
ATOM 537 C CA . LYS A 1 72 ? -13.054 -3.130 9.000 1.00 94.75 72 LYS A CA 1
ATOM 538 C C . LYS A 1 72 ? -12.410 -3.327 7.634 1.00 94.75 72 LYS A C 1
ATOM 540 O O . LYS A 1 72 ? -11.592 -4.227 7.442 1.00 94.75 72 LYS A O 1
ATOM 545 N N . PHE A 1 73 ? -12.790 -2.454 6.707 1.00 95.75 73 PHE A N 1
ATOM 546 C CA . PHE A 1 73 ? -12.211 -2.360 5.373 1.00 95.75 73 PHE A CA 1
ATOM 547 C C . PHE A 1 73 ? -10.948 -1.505 5.398 1.00 95.75 73 PHE A C 1
ATOM 549 O O . PHE A 1 73 ? -10.920 -0.458 6.046 1.00 95.75 73 PHE A O 1
ATOM 556 N N . TYR A 1 74 ? -9.936 -1.955 4.665 1.00 94.25 74 TYR A N 1
ATOM 557 C CA . TYR A 1 74 ? -8.647 -1.299 4.527 1.00 94.25 74 TYR A CA 1
ATOM 558 C C . TYR A 1 74 ? -8.201 -1.285 3.068 1.00 94.25 74 TYR A C 1
ATOM 560 O O . TYR A 1 74 ? -8.402 -2.260 2.342 1.00 94.25 74 TYR A O 1
ATOM 568 N N . ALA A 1 75 ? -7.539 -0.200 2.679 1.00 95.12 75 ALA A N 1
ATOM 569 C CA . ALA A 1 75 ? -6.821 -0.053 1.423 1.00 95.12 75 ALA A CA 1
ATOM 570 C C . ALA A 1 75 ? -5.335 0.183 1.719 1.00 95.12 75 ALA A C 1
ATOM 572 O O . ALA A 1 75 ? -4.969 1.166 2.364 1.00 95.12 75 ALA A O 1
ATOM 573 N N . LEU A 1 76 ? -4.477 -0.729 1.267 1.00 91.25 76 LEU A N 1
ATOM 574 C CA . LEU A 1 76 ? -3.026 -0.569 1.272 1.00 91.25 76 LEU A CA 1
ATOM 575 C C . LEU A 1 76 ? -2.597 -0.037 -0.093 1.00 91.25 76 LEU A C 1
ATOM 577 O O . LEU A 1 76 ? -2.783 -0.722 -1.099 1.00 91.25 76 LEU A O 1
ATOM 581 N N . LEU A 1 77 ? -2.001 1.152 -0.126 1.00 91.69 77 LEU A N 1
ATOM 582 C CA . LEU A 1 77 ? -1.562 1.810 -1.352 1.00 91.69 77 LEU A CA 1
ATOM 583 C C . LEU A 1 77 ? -0.083 2.172 -1.260 1.00 91.69 77 LEU A C 1
ATOM 585 O O . LEU A 1 77 ? 0.290 3.082 -0.529 1.00 91.69 77 LEU A O 1
ATOM 589 N N . TYR A 1 78 ? 0.752 1.533 -2.075 1.00 89.69 78 TYR A N 1
ATOM 590 C CA . TYR A 1 78 ? 2.177 1.854 -2.132 1.00 89.69 78 TYR A CA 1
ATOM 591 C C . TYR A 1 78 ? 2.712 1.828 -3.564 1.00 89.69 78 TYR A C 1
ATOM 593 O O . TYR A 1 78 ? 2.106 1.277 -4.489 1.00 89.69 78 TYR A O 1
ATOM 601 N N . ARG A 1 79 ? 3.850 2.500 -3.765 1.00 90.38 79 ARG A N 1
ATOM 602 C CA . ARG A 1 79 ? 4.467 2.698 -5.082 1.00 90.38 79 ARG A CA 1
ATOM 603 C C . ARG A 1 79 ? 5.871 2.097 -5.127 1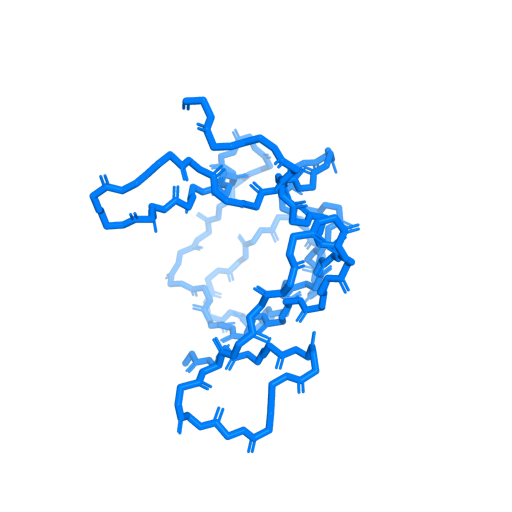.00 90.38 79 ARG A C 1
ATOM 605 O O . ARG A 1 79 ? 6.847 2.843 -5.042 1.00 90.38 79 ARG A O 1
ATOM 612 N N . PRO A 1 80 ? 5.993 0.763 -5.213 1.00 87.50 80 PRO A N 1
ATOM 613 C CA . PRO A 1 80 ? 7.294 0.124 -5.191 1.00 87.50 80 PRO A CA 1
ATOM 614 C C . PRO A 1 80 ? 8.032 0.368 -6.506 1.00 87.50 80 PRO A C 1
ATOM 616 O O . PRO A 1 80 ? 7.443 0.373 -7.595 1.00 87.50 80 PRO A O 1
ATOM 619 N N . ARG A 1 81 ? 9.351 0.527 -6.406 1.00 87.62 81 ARG A N 1
ATOM 620 C CA . ARG A 1 81 ? 10.231 0.485 -7.569 1.00 87.62 81 ARG A CA 1
ATOM 621 C C . ARG A 1 81 ? 10.612 -0.962 -7.856 1.00 87.62 81 ARG A C 1
ATOM 623 O O . ARG A 1 81 ? 10.876 -1.748 -6.947 1.00 87.62 81 ARG A O 1
ATOM 630 N N . VAL A 1 82 ? 10.621 -1.311 -9.133 1.00 86.56 82 VAL A N 1
ATOM 631 C CA . VAL A 1 82 ? 11.009 -2.639 -9.603 1.00 86.56 82 VAL A CA 1
ATOM 632 C C . VAL A 1 82 ? 12.529 -2.729 -9.584 1.00 86.56 82 VAL A C 1
ATOM 634 O O . VAL A 1 82 ? 13.203 -1.893 -10.196 1.00 86.56 82 VAL A O 1
ATOM 637 N N . ASN A 1 83 ? 13.065 -3.740 -8.905 1.00 81.81 83 ASN A N 1
ATOM 638 C CA . ASN A 1 83 ? 14.500 -3.939 -8.759 1.00 81.81 83 ASN A CA 1
ATOM 639 C C . ASN A 1 83 ? 15.194 -4.007 -10.129 1.00 81.81 83 ASN A C 1
ATOM 641 O O . ASN A 1 83 ? 14.735 -4.670 -11.062 1.00 81.81 83 ASN A O 1
ATOM 645 N N . LEU A 1 84 ? 16.309 -3.281 -10.252 1.00 73.75 84 LEU A N 1
ATOM 646 C CA . LEU A 1 84 ? 17.139 -3.270 -11.461 1.00 73.75 84 LEU A CA 1
ATOM 647 C C . LEU A 1 84 ? 17.958 -4.559 -11.595 1.00 73.75 84 LEU A C 1
ATOM 649 O O . LEU A 1 84 ? 18.176 -5.033 -12.708 1.00 73.75 84 LEU A O 1
ATOM 653 N N . GLN A 1 85 ? 18.388 -5.123 -10.464 1.00 62.53 85 GLN A N 1
ATOM 654 C CA . GLN A 1 85 ? 19.170 -6.352 -10.3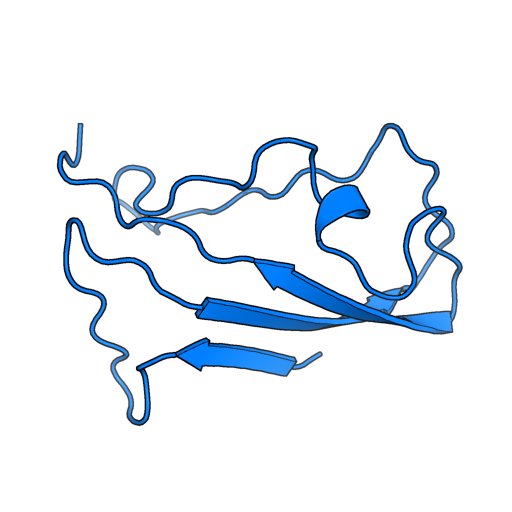98 1.00 62.53 85 GLN A CA 1
ATOM 655 C C . GLN A 1 85 ? 18.334 -7.468 -9.773 1.00 62.53 85 GLN A C 1
ATOM 657 O O . GLN A 1 85 ? 17.763 -7.312 -8.699 1.00 62.53 85 GLN A O 1
ATOM 662 N N . SER A 1 86 ? 18.286 -8.593 -10.475 1.00 55.97 86 SER A N 1
ATOM 663 C CA . SER A 1 86 ? 17.830 -9.885 -9.979 1.00 55.97 86 SER A CA 1
ATOM 664 C C . SER A 1 86 ? 19.079 -10.570 -9.421 1.00 55.97 86 SER A C 1
ATOM 666 O O . SER A 1 86 ? 19.723 -11.297 -10.170 1.00 55.97 86 SER A O 1
ATOM 668 N N . ARG A 1 87 ? 19.513 -10.213 -8.205 1.00 50.75 87 ARG A N 1
ATOM 669 C CA . ARG A 1 87 ? 20.618 -10.924 -7.541 1.00 50.75 87 ARG A CA 1
ATOM 670 C C . ARG A 1 87 ? 20.113 -12.221 -6.946 1.00 50.75 87 ARG A C 1
ATOM 672 O O . ARG A 1 87 ? 19.068 -12.144 -6.268 1.00 50.75 87 ARG A O 1
#

InterPro domains:
  IPR003172 MD-2-related lipid-recognition domain [PF02221] (3-76)
  IPR014756 Immunoglobulin E-set [SSF81296] (2-78)

pLDDT: mean 82.07, std 12.07, range [50.75, 95.75]

Sequence (87 aa):
MRVTLSPCSKEPCVIVRGKTIRVEIEFVADRDIATELPEIRGSSGHGPQVLQFPEGGICAHLSPSCPIKARKFYALLYRPRVNLQSR

Organism: Opisthorchis viverrini (NCBI:txid6198)

Foldseek 3Di:
DDKDKPPAPDPPRDDDAQDKIKIKDKDAAQAWDAPPDAADDDDPPPFADFWDDDPPGQQVQKVVGDRHHHRDMIMGIDITHTHNDRD